Protein AF-A0A7S1TBM9-F1 (afdb_monomer_lite)

Sequence (162 aa):
RSLVFNVFVANRDWNWEDGQGRAKLHPSSVDHAIQVSEELVKMIDHMRDFLLLPCVNKSRHLYTSPGQRVRMEVRPLWKRHLTEIQTSFNRLSIATERMKAAGMPGNESSRLNQYLMLLNDRFGQLRFIKGYRTPEGIRSFARIFIMINPIIYGPFFAWVAA

Radius of gyration: 25.78 Å; chains: 1; bounding box: 68×32×72 Å

pLDDT: mean 87.67, std 11.4, range [47.56, 97.81]

Organism: NCBI:txid31354

Foldseek 3Di:
DDLLVVLLCLLVVFADPDQQTPVLQDPPDDRLSVVSVVLSVLLVVLLVVLLPQDALPDPCLVPPPVSVVSCVVRVVSNVVSVVSNVVSLVVSLVSLVSSVVSRDDPVSSVVSVVSSVVVVVVSVVSVCVSNDDPRPVVVVVVVVCVVCVCVVCVVVVVVVVD

Secondary structure (DSSP, 8-state):
--HHHHHHHHHHS---SSS-SGGGS-TTSS-HHHHHHHHHHHHHHHHHHHHHS----SHHHHHSHHHHHHHHHHHHHHHHHHHHHHHHHHHHHHHHHHHHHTT--HHHHHHHHHHHHHHHHHHHHHHHHHH----HHHHHHHHHHHHHHHHHHHHHHHHHH-

Structure (mmCIF, N/CA/C/O backbone):
data_AF-A0A7S1TBM9-F1
#
_entry.id   AF-A0A7S1TBM9-F1
#
loop_
_atom_site.group_PDB
_atom_site.id
_atom_site.type_symbol
_atom_site.label_atom_id
_atom_site.label_alt_id
_atom_site.label_comp_id
_atom_site.label_asym_id
_atom_site.label_entity_id
_atom_site.label_seq_id
_atom_site.pdbx_PDB_ins_code
_atom_site.Cartn_x
_atom_site.Cartn_y
_atom_site.Cartn_z
_atom_site.occupancy
_atom_site.B_iso_or_equiv
_atom_site.auth_seq_id
_atom_site.auth_comp_id
_atom_site.auth_asym_id
_atom_site.auth_atom_id
_atom_site.pdbx_PDB_model_num
ATOM 1 N N . ARG A 1 1 ? -0.254 -16.777 7.116 1.00 56.66 1 ARG A N 1
ATOM 2 C CA . ARG A 1 1 ? -1.599 -16.357 7.597 1.00 56.66 1 ARG A CA 1
ATOM 3 C C . ARG A 1 1 ? -1.853 -14.923 7.128 1.00 56.66 1 ARG A C 1
ATOM 5 O O . ARG A 1 1 ? -0.895 -14.162 7.092 1.00 56.66 1 ARG A O 1
ATOM 12 N N . SER A 1 2 ? -3.077 -14.577 6.710 1.00 84.25 2 SER A N 1
ATOM 13 C CA . SER A 1 2 ? -3.404 -13.245 6.162 1.00 84.25 2 SER A CA 1
ATOM 14 C C . SER A 1 2 ? -3.413 -12.171 7.259 1.00 84.25 2 SER A C 1
ATOM 16 O O . SER A 1 2 ? -4.091 -12.337 8.270 1.00 84.25 2 SER A O 1
ATOM 18 N N . LEU A 1 3 ? -2.671 -11.073 7.069 1.00 88.94 3 LEU A N 1
ATOM 19 C CA . LEU A 1 3 ? -2.598 -9.964 8.035 1.00 88.94 3 LEU A CA 1
ATOM 20 C C . LEU A 1 3 ? -3.932 -9.234 8.174 1.00 88.94 3 LEU A C 1
ATOM 22 O O . LEU A 1 3 ? -4.343 -8.932 9.287 1.00 88.94 3 LEU A O 1
ATOM 26 N N . VAL A 1 4 ? -4.632 -9.024 7.058 1.00 90.50 4 VAL A N 1
ATOM 27 C CA . VAL A 1 4 ? -5.973 -8.420 7.030 1.00 90.50 4 VAL A CA 1
ATOM 28 C C . VAL A 1 4 ? -6.943 -9.243 7.874 1.00 90.50 4 VAL A C 1
ATOM 30 O O . VAL A 1 4 ? -7.683 -8.692 8.683 1.00 90.50 4 VAL A O 1
ATOM 33 N N . PHE A 1 5 ? -6.900 -10.569 7.732 1.00 91.50 5 PHE A N 1
ATOM 34 C CA . PHE A 1 5 ? -7.747 -11.463 8.517 1.00 91.50 5 PHE A CA 1
ATOM 35 C C . PHE A 1 5 ? -7.431 -11.376 10.014 1.00 91.50 5 PHE A C 1
ATOM 37 O O . PHE A 1 5 ? -8.347 -11.290 10.822 1.00 91.50 5 PHE A O 1
ATOM 44 N N . ASN A 1 6 ? -6.148 -11.328 10.386 1.00 91.69 6 ASN A N 1
ATOM 45 C CA . ASN A 1 6 ? -5.752 -11.162 11.786 1.00 91.69 6 ASN A CA 1
ATOM 46 C C . ASN A 1 6 ? -6.221 -9.817 12.365 1.00 91.69 6 ASN A C 1
ATOM 48 O O . ASN A 1 6 ? -6.662 -9.776 13.509 1.00 91.69 6 ASN A O 1
ATOM 52 N N . VAL A 1 7 ? -6.155 -8.731 11.582 1.00 91.69 7 VAL A N 1
ATOM 53 C CA . VAL A 1 7 ? -6.681 -7.414 11.980 1.00 91.69 7 VAL A CA 1
ATOM 54 C C . VAL A 1 7 ? -8.192 -7.485 12.196 1.00 91.69 7 VAL A C 1
ATOM 56 O O . VAL A 1 7 ? -8.681 -6.998 13.212 1.00 91.69 7 VAL A O 1
ATOM 59 N N . PHE A 1 8 ? -8.929 -8.120 11.283 1.00 91.81 8 PHE A N 1
ATOM 60 C CA . PHE A 1 8 ? -10.376 -8.284 11.411 1.00 91.81 8 PHE A CA 1
ATOM 61 C C . PHE A 1 8 ? -10.757 -9.105 12.648 1.00 91.81 8 PHE A C 1
ATOM 63 O O . PHE A 1 8 ? -11.546 -8.647 13.468 1.00 91.81 8 PHE A O 1
ATOM 70 N N . VAL A 1 9 ? -10.158 -10.286 12.813 1.00 89.50 9 VAL A N 1
ATOM 71 C CA . VAL A 1 9 ? -10.424 -11.186 13.942 1.00 89.50 9 VAL A CA 1
ATOM 72 C C . VAL A 1 9 ? -10.122 -10.503 15.270 1.00 89.50 9 VAL A C 1
ATOM 74 O O . VAL A 1 9 ? -10.955 -10.541 16.164 1.00 89.50 9 VAL A O 1
ATOM 77 N N . ALA A 1 10 ? -8.996 -9.798 15.385 1.00 87.69 10 ALA A N 1
ATOM 78 C CA . ALA A 1 10 ? -8.658 -9.061 16.602 1.00 87.69 10 ALA A CA 1
ATOM 79 C C . ALA A 1 10 ? -9.666 -7.943 16.931 1.00 87.69 10 ALA A C 1
ATOM 81 O O . ALA A 1 10 ? -9.914 -7.671 18.098 1.00 87.69 10 ALA A O 1
ATOM 82 N N . ASN A 1 11 ? -10.274 -7.312 15.920 1.00 87.06 11 ASN A N 1
ATOM 83 C CA . ASN A 1 11 ? -11.335 -6.320 16.123 1.00 87.06 11 ASN A CA 1
ATOM 84 C C . ASN A 1 11 ? -12.714 -6.950 16.389 1.00 87.06 11 ASN A C 1
ATOM 86 O O . ASN A 1 11 ? -13.592 -6.293 16.948 1.00 87.06 11 ASN A O 1
ATOM 90 N N . ARG A 1 12 ? -12.949 -8.195 15.961 1.00 85.56 12 ARG A N 1
ATOM 91 C CA . ARG A 1 12 ? -14.235 -8.897 16.094 1.00 85.56 12 ARG A CA 1
ATOM 92 C C . ARG A 1 12 ? -14.330 -9.715 17.383 1.00 85.56 12 ARG A C 1
ATOM 94 O O . ARG A 1 12 ? -15.342 -9.644 18.067 1.00 85.56 12 ARG A O 1
ATOM 101 N N . ASP A 1 13 ? -13.288 -10.461 17.716 1.00 82.25 13 ASP A N 1
ATOM 102 C CA . ASP A 1 13 ? -13.319 -11.458 18.795 1.00 82.25 13 ASP A CA 1
ATOM 103 C C . ASP A 1 13 ? -12.893 -10.883 20.147 1.00 82.25 13 ASP A C 1
ATOM 105 O O . ASP A 1 13 ? -12.921 -11.581 21.155 1.00 82.25 13 ASP A O 1
ATOM 109 N N . TRP A 1 14 ? -12.532 -9.598 20.192 1.00 74.94 14 TRP A N 1
ATOM 110 C CA . TRP A 1 14 ? -12.271 -8.900 21.443 1.00 74.94 14 TRP A CA 1
ATOM 111 C C . TRP A 1 14 ? -13.563 -8.801 22.267 1.00 74.94 14 TRP A C 1
ATOM 113 O O . TRP A 1 14 ? -14.395 -7.932 22.011 1.00 74.94 14 TRP A O 1
ATOM 123 N N . ASN A 1 15 ? -13.751 -9.712 23.222 1.00 67.75 15 ASN A N 1
ATOM 124 C CA . ASN A 1 15 ? -14.779 -9.649 24.257 1.00 67.75 15 ASN A CA 1
ATOM 125 C C . ASN A 1 15 ? -14.293 -10.408 25.497 1.00 67.75 15 ASN A C 1
ATOM 127 O O . ASN A 1 15 ? -14.236 -11.635 25.489 1.00 67.75 15 ASN A O 1
ATOM 131 N N . TRP A 1 16 ? -13.929 -9.674 26.544 1.00 65.31 16 TRP A N 1
ATOM 132 C CA . TRP A 1 16 ? -13.550 -10.260 27.823 1.00 65.31 16 TRP A CA 1
ATOM 133 C C . TRP A 1 16 ? -14.795 -10.348 28.713 1.00 65.31 16 TRP A C 1
ATOM 135 O O . TRP A 1 16 ? -15.547 -9.378 28.838 1.00 65.31 16 TRP A O 1
ATOM 145 N N . GLU A 1 17 ? -15.058 -11.528 29.273 1.00 57.56 17 GLU A N 1
ATOM 146 C CA . GLU A 1 17 ? -16.120 -11.713 30.264 1.00 57.56 17 GLU A CA 1
ATOM 147 C C . GLU A 1 17 ? -15.734 -10.918 31.525 1.00 57.56 17 GLU A C 1
ATOM 149 O O . GLU A 1 17 ? -14.613 -11.077 31.993 1.00 57.56 17 GLU A O 1
ATOM 154 N N . ASP A 1 18 ? -16.623 -10.008 31.968 1.00 56.25 18 ASP A N 1
ATOM 155 C CA . ASP A 1 18 ? -16.616 -9.205 33.223 1.00 56.25 18 ASP A CA 1
ATOM 156 C C . ASP A 1 18 ? -16.851 -7.692 33.024 1.00 56.25 18 ASP A C 1
ATOM 158 O O . ASP A 1 18 ? -16.129 -6.843 33.551 1.00 56.25 18 ASP A O 1
ATOM 162 N N . GLY A 1 19 ? -17.869 -7.294 32.246 1.00 54.94 19 GLY A N 1
ATOM 163 C CA . GLY A 1 19 ? -18.296 -5.883 32.148 1.00 54.94 19 GLY A CA 1
ATOM 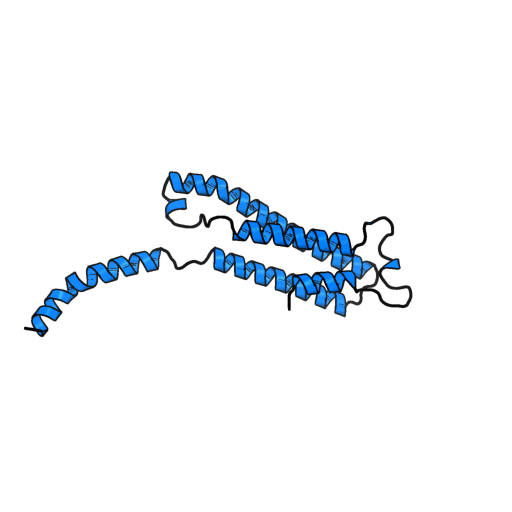164 C C . GLY A 1 19 ? -17.232 -4.906 31.606 1.00 54.94 19 GLY A C 1
ATOM 165 O O . GLY A 1 19 ? -17.456 -3.694 31.561 1.00 54.94 19 GLY A O 1
ATOM 166 N N . GLN A 1 20 ? -16.073 -5.408 31.180 1.00 56.69 20 GLN A N 1
ATOM 167 C CA . GLN A 1 20 ? -14.981 -4.708 30.516 1.00 56.69 20 GLN A CA 1
ATOM 168 C C . GLN A 1 20 ? -14.853 -5.316 29.118 1.00 56.69 20 GLN A C 1
ATOM 170 O O . GLN A 1 20 ? -14.354 -6.420 28.957 1.00 56.69 20 GLN A O 1
ATOM 175 N N . GLY A 1 21 ? -15.368 -4.638 28.094 1.00 66.94 21 GLY A N 1
ATOM 176 C CA . GLY A 1 21 ? -15.422 -5.224 26.756 1.00 66.94 21 GLY A CA 1
ATOM 177 C C . GLY A 1 21 ? -16.326 -4.453 25.807 1.00 66.94 21 GLY A C 1
ATOM 178 O O . GLY A 1 21 ? -16.604 -3.270 26.021 1.00 66.94 21 GLY A O 1
ATOM 179 N N . ARG A 1 22 ? -16.832 -5.130 24.765 1.00 68.62 22 ARG A N 1
ATOM 180 C CA . ARG A 1 22 ? -17.646 -4.499 23.706 1.00 68.62 22 ARG A CA 1
ATOM 181 C C . ARG A 1 22 ? -18.903 -3.806 24.218 1.00 68.62 22 ARG A C 1
ATOM 183 O O . ARG A 1 22 ? -19.356 -2.871 23.577 1.00 68.62 22 ARG A O 1
ATOM 190 N N . ALA A 1 23 ? -19.431 -4.200 25.374 1.00 68.44 23 ALA A N 1
ATOM 191 C CA . ALA A 1 23 ? -20.575 -3.532 25.996 1.00 68.44 23 ALA A CA 1
ATOM 192 C C . ALA A 1 23 ? -20.318 -2.040 26.309 1.00 68.44 23 ALA A C 1
ATOM 194 O O . ALA A 1 23 ? -21.264 -1.265 26.407 1.00 68.44 23 ALA A O 1
ATOM 195 N N . LYS A 1 24 ? -19.046 -1.631 26.448 1.00 71.25 24 LYS A N 1
ATOM 196 C CA . LYS A 1 24 ? -18.625 -0.232 26.641 1.00 71.25 24 LYS A CA 1
ATOM 197 C C . LYS A 1 24 ? -18.373 0.521 25.330 1.00 71.25 24 LYS A C 1
ATOM 199 O O . LYS A 1 24 ? -18.188 1.737 25.365 1.00 71.25 24 LYS A O 1
ATOM 204 N N . LEU A 1 25 ? -18.351 -0.162 24.180 1.00 72.75 25 LEU A N 1
ATOM 205 C CA . LEU A 1 25 ? -18.370 0.509 22.879 1.00 72.75 25 LEU A CA 1
ATOM 206 C C . LEU A 1 25 ? -19.764 1.123 22.687 1.00 72.75 25 LEU A C 1
ATOM 208 O O . LEU A 1 25 ? -20.778 0.466 22.898 1.00 72.75 25 LEU A O 1
ATOM 212 N N . HIS A 1 26 ? -19.802 2.410 22.347 1.00 59.38 26 HIS A N 1
ATOM 213 C CA . HIS A 1 26 ? -21.014 3.230 22.342 1.00 59.38 26 HIS A CA 1
ATOM 214 C C . HIS A 1 26 ? -22.188 2.578 21.562 1.00 59.38 26 HIS A C 1
ATOM 216 O O . HIS A 1 26 ? -21.987 2.133 20.431 1.00 59.38 26 HIS A O 1
ATOM 222 N N . PRO A 1 27 ? -23.429 2.574 22.094 1.00 55.00 27 PRO A N 1
ATOM 223 C CA . PRO A 1 27 ? -24.580 1.889 21.483 1.00 55.00 27 PRO A CA 1
ATOM 224 C C . PRO A 1 27 ? -25.114 2.541 20.193 1.00 55.00 27 PRO A C 1
ATOM 226 O O . PRO A 1 27 ? -25.987 1.982 19.538 1.00 55.00 27 PRO A O 1
ATOM 229 N N . SER A 1 28 ? -24.609 3.716 19.798 1.00 51.38 28 SER A N 1
ATOM 230 C CA . SER A 1 28 ? -25.080 4.445 18.606 1.00 51.38 28 SER A CA 1
ATOM 231 C C . SER A 1 28 ? -24.380 4.063 17.297 1.00 51.38 28 SER A C 1
ATOM 233 O O . SER A 1 28 ? -24.606 4.710 16.275 1.00 51.38 28 SER A O 1
ATOM 235 N N . SER A 1 29 ? -23.465 3.097 17.314 1.00 47.56 29 SER A N 1
ATOM 236 C CA . SER A 1 29 ? -22.640 2.761 16.158 1.00 47.56 29 SER A CA 1
ATOM 237 C C . SER A 1 29 ? -22.945 1.356 15.664 1.00 47.56 29 SER A C 1
ATOM 239 O O . SER A 1 29 ? -22.852 0.407 16.434 1.00 47.56 29 SER A O 1
ATOM 241 N N . VAL A 1 30 ? -23.257 1.245 14.367 1.00 57.09 30 VAL A N 1
ATOM 242 C CA . VAL A 1 30 ? -23.111 0.032 13.541 1.00 57.09 30 VAL A CA 1
ATOM 243 C C . VAL A 1 30 ? -22.003 -0.852 14.111 1.00 57.09 30 VAL A C 1
ATOM 245 O O . VAL A 1 30 ? -20.927 -0.324 14.394 1.00 57.09 30 VAL A O 1
ATOM 248 N N . ASP A 1 31 ? -22.268 -2.148 14.291 1.00 79.12 31 ASP A N 1
ATOM 249 C CA . ASP A 1 31 ? -21.351 -3.101 14.928 1.00 79.12 31 ASP A CA 1
ATOM 250 C C . ASP A 1 31 ? -19.894 -2.822 14.517 1.00 79.12 31 ASP A C 1
ATOM 252 O O . ASP A 1 31 ? -19.565 -2.784 13.329 1.00 79.12 31 ASP A O 1
ATOM 256 N N . HIS A 1 32 ? -19.024 -2.547 15.496 1.00 84.50 32 HIS A N 1
ATOM 257 C CA . HIS A 1 32 ? -17.620 -2.164 15.278 1.00 84.50 32 HIS A CA 1
ATOM 258 C C . HIS A 1 32 ? -16.914 -3.122 14.313 1.00 84.50 32 HIS A C 1
ATOM 260 O O . HIS A 1 32 ? -16.124 -2.700 13.468 1.00 84.50 32 HIS A O 1
ATOM 266 N N . ALA A 1 33 ? -17.254 -4.413 14.387 1.00 85.62 33 ALA A N 1
ATOM 267 C CA . ALA A 1 33 ? -16.734 -5.421 13.472 1.00 85.62 33 ALA A CA 1
ATOM 268 C C . ALA A 1 33 ? -17.136 -5.163 12.011 1.00 85.62 33 ALA A C 1
ATOM 270 O O . ALA A 1 33 ? -16.297 -5.317 11.124 1.00 85.62 33 ALA A O 1
ATOM 271 N N . ILE A 1 34 ? -18.377 -4.738 11.755 1.00 88.50 34 ILE A N 1
ATOM 272 C CA . ILE A 1 34 ? -18.859 -4.390 10.413 1.00 88.50 34 ILE A CA 1
ATOM 273 C C . ILE A 1 34 ? -18.070 -3.194 9.884 1.00 88.50 34 ILE A C 1
ATOM 275 O O . ILE A 1 34 ? -17.498 -3.295 8.801 1.00 88.50 34 ILE A O 1
ATOM 279 N N . GLN A 1 35 ? -17.929 -2.120 10.668 1.00 89.75 35 GLN A N 1
ATOM 280 C CA . GLN A 1 35 ? -17.158 -0.939 10.247 1.00 89.75 35 GLN A CA 1
ATOM 281 C C . GLN A 1 35 ? -15.709 -1.292 9.898 1.00 89.75 35 GLN A C 1
ATOM 283 O O . GLN A 1 35 ? -15.192 -0.882 8.861 1.00 89.75 35 GLN A O 1
ATOM 288 N N . VAL A 1 36 ? -15.050 -2.090 10.743 1.00 92.12 36 VAL A N 1
ATOM 289 C CA . VAL A 1 36 ? -13.683 -2.548 10.476 1.00 92.12 36 VAL A CA 1
ATOM 290 C C . VAL A 1 36 ? -13.636 -3.415 9.218 1.00 92.12 36 VAL A C 1
ATOM 292 O O . VAL A 1 36 ? -12.726 -3.252 8.410 1.00 92.12 36 VAL A O 1
ATOM 295 N N . SER A 1 37 ? -14.610 -4.306 9.013 1.00 93.19 37 SER A N 1
ATOM 296 C CA . SER A 1 37 ? -14.670 -5.138 7.806 1.00 93.19 37 SER A CA 1
ATOM 297 C C . SER A 1 37 ? -14.820 -4.303 6.534 1.00 93.19 37 SER A C 1
ATOM 299 O O . SER A 1 37 ? -14.079 -4.521 5.576 1.00 93.19 37 SER A O 1
ATOM 301 N N . GLU A 1 38 ? -15.698 -3.300 6.543 1.00 94.12 38 GLU A N 1
ATOM 302 C CA . GLU A 1 38 ? -15.919 -2.406 5.410 1.00 94.12 38 GLU A CA 1
ATOM 303 C C . GLU A 1 38 ? -14.662 -1.599 5.089 1.00 94.12 38 GLU A C 1
ATOM 305 O O . GLU A 1 38 ? -14.280 -1.492 3.925 1.00 94.12 38 GLU A O 1
ATOM 310 N N . GLU A 1 39 ? -13.978 -1.063 6.103 1.00 95.38 39 GLU A N 1
ATOM 311 C CA . GLU A 1 39 ? -12.731 -0.327 5.886 1.00 95.38 39 GLU A CA 1
ATOM 312 C C . GLU A 1 39 ? -11.597 -1.232 5.384 1.00 95.38 39 GLU A C 1
ATOM 314 O O . GLU A 1 39 ? -10.819 -0.817 4.525 1.00 95.38 39 GLU A O 1
ATOM 319 N N . LEU A 1 40 ? -11.519 -2.488 5.838 1.00 95.38 40 LEU A N 1
ATOM 320 C CA . LEU A 1 40 ? -10.550 -3.451 5.306 1.00 95.38 40 LEU A CA 1
ATOM 321 C C . LEU A 1 40 ? -10.833 -3.800 3.838 1.00 95.38 40 LEU A C 1
ATOM 323 O O . LEU A 1 40 ? -9.891 -3.880 3.048 1.00 95.38 40 LEU A O 1
ATOM 327 N N . VAL A 1 41 ? -12.103 -3.977 3.460 1.00 96.12 41 VAL A N 1
ATOM 328 C CA . VAL A 1 41 ? -12.502 -4.229 2.065 1.00 96.12 41 VAL A CA 1
ATOM 329 C C . VAL A 1 41 ? -12.168 -3.024 1.186 1.00 96.12 41 VAL A C 1
ATOM 331 O O . VAL A 1 41 ? -11.465 -3.190 0.189 1.00 96.12 41 VAL A O 1
ATOM 334 N N . LYS A 1 42 ? -12.555 -1.807 1.596 1.00 96.50 42 LYS A N 1
ATOM 335 C CA . LYS A 1 42 ? -12.217 -0.560 0.882 1.00 96.50 42 LYS A CA 1
ATOM 336 C C . LYS A 1 42 ? -10.710 -0.420 0.683 1.00 96.50 42 LYS A C 1
ATOM 338 O O . LYS A 1 42 ? -10.244 -0.108 -0.41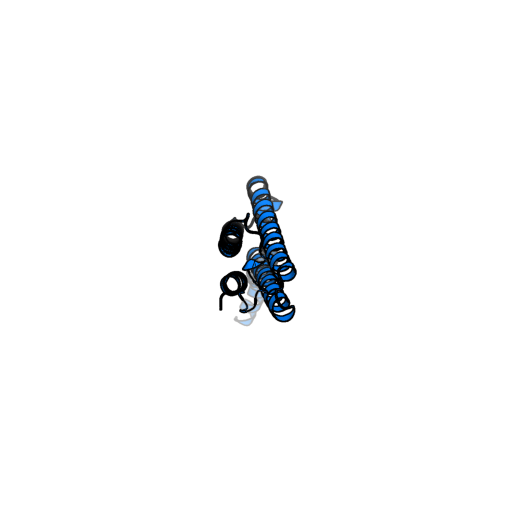2 1.00 96.50 42 LYS A O 1
ATOM 343 N N . MET A 1 43 ? -9.931 -0.686 1.729 1.00 96.44 43 MET A N 1
ATOM 344 C CA . MET A 1 43 ? -8.475 -0.642 1.659 1.00 96.44 43 MET A CA 1
ATOM 345 C C . MET A 1 43 ? -7.927 -1.645 0.636 1.00 96.44 43 MET A C 1
ATOM 347 O O . MET A 1 43 ? -7.066 -1.279 -0.165 1.00 96.44 43 MET A O 1
ATOM 351 N N . ILE A 1 44 ? -8.426 -2.887 0.630 1.00 96.06 44 ILE A N 1
ATOM 352 C CA . ILE A 1 44 ? -8.022 -3.908 -0.347 1.00 96.06 44 ILE A CA 1
ATOM 353 C C . ILE A 1 44 ? -8.389 -3.485 -1.770 1.00 96.06 44 ILE A C 1
ATOM 355 O O . ILE A 1 44 ? -7.552 -3.628 -2.661 1.00 96.06 44 ILE A O 1
ATOM 359 N N . ASP A 1 45 ? -9.584 -2.940 -1.994 1.00 97.38 45 ASP A N 1
ATOM 360 C CA . ASP A 1 45 ? -10.000 -2.446 -3.309 1.00 97.38 45 ASP A CA 1
ATOM 361 C C . ASP A 1 45 ? -9.064 -1.337 -3.798 1.00 97.38 45 ASP A C 1
ATOM 363 O O . ASP A 1 45 ? -8.532 -1.417 -4.906 1.00 97.38 45 ASP A O 1
ATOM 367 N N . HIS A 1 46 ? -8.744 -0.355 -2.949 1.00 97.81 46 HIS A N 1
ATOM 368 C CA . HIS A 1 46 ? -7.792 0.689 -3.321 1.00 97.81 46 HIS A CA 1
ATOM 369 C C . HIS A 1 46 ? -6.379 0.145 -3.570 1.00 97.81 46 HIS A C 1
ATOM 371 O O . HIS A 1 46 ? -5.709 0.620 -4.492 1.00 97.81 46 HIS A O 1
ATOM 377 N N . MET A 1 47 ? -5.919 -0.848 -2.799 1.00 96.62 47 MET A N 1
ATOM 378 C CA . MET A 1 47 ? -4.639 -1.524 -3.042 1.00 96.62 47 MET A CA 1
ATOM 379 C C . MET A 1 47 ? -4.648 -2.263 -4.384 1.00 96.62 47 MET A C 1
ATOM 381 O O . MET A 1 47 ? -3.711 -2.102 -5.166 1.00 96.62 47 MET A O 1
ATOM 385 N N . ARG A 1 48 ? -5.701 -3.035 -4.680 1.00 96.44 48 ARG A N 1
ATOM 386 C CA . ARG A 1 48 ? -5.886 -3.744 -5.954 1.00 96.44 48 ARG A CA 1
ATOM 387 C C . ARG A 1 48 ? -5.852 -2.759 -7.113 1.00 96.44 48 ARG A C 1
ATOM 389 O O . ARG A 1 48 ? -5.045 -2.923 -8.024 1.00 96.44 48 ARG A O 1
ATOM 396 N N . ASP A 1 49 ? -6.682 -1.727 -7.059 1.00 96.88 49 ASP A N 1
ATOM 397 C CA . ASP A 1 49 ? -6.813 -0.746 -8.131 1.00 96.88 49 ASP A CA 1
ATOM 398 C C . ASP A 1 49 ? -5.486 -0.010 -8.351 1.00 96.88 49 ASP A C 1
ATOM 400 O O . ASP A 1 49 ? -4.997 0.079 -9.479 1.00 96.88 49 ASP A O 1
ATOM 404 N N . PHE A 1 50 ? -4.811 0.407 -7.270 1.00 96.19 50 PHE A N 1
ATOM 405 C CA . PHE A 1 50 ? -3.4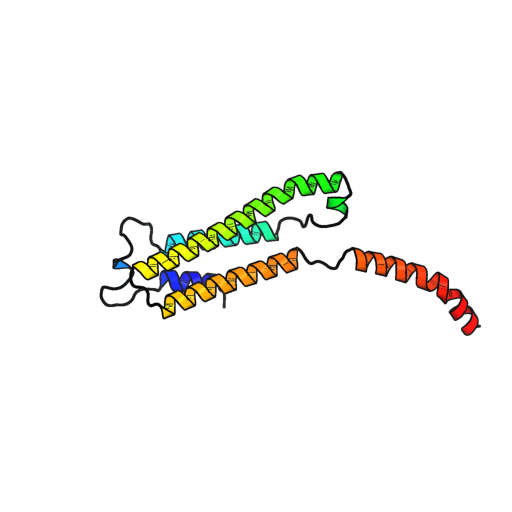64 0.966 -7.359 1.00 96.19 50 PHE A CA 1
ATOM 406 C C . PHE A 1 50 ? -2.492 0.008 -8.051 1.00 96.19 50 PHE A C 1
ATOM 408 O O . PHE A 1 50 ? -1.730 0.435 -8.921 1.00 96.19 50 PHE A O 1
ATOM 415 N N . LEU A 1 51 ? -2.491 -1.279 -7.690 1.00 94.56 51 LEU A N 1
ATOM 416 C CA . LEU A 1 51 ? -1.588 -2.286 -8.251 1.00 94.56 51 LEU A CA 1
ATOM 417 C C . LEU A 1 51 ? -1.898 -2.622 -9.716 1.00 94.56 51 LEU A C 1
ATOM 419 O O . LEU A 1 51 ? -0.953 -2.879 -10.465 1.00 94.56 51 LEU A O 1
ATOM 423 N N . LEU A 1 52 ? -3.154 -2.511 -10.150 1.00 94.69 52 LEU A N 1
ATOM 424 C CA . LEU A 1 52 ? -3.573 -2.723 -11.539 1.00 94.69 52 LEU A CA 1
ATOM 425 C C . LEU A 1 52 ? -3.304 -1.518 -12.454 1.00 94.69 52 LEU A C 1
ATOM 427 O O . LEU A 1 52 ? -3.100 -1.702 -13.653 1.00 94.69 52 LEU A O 1
ATOM 431 N N . LEU A 1 53 ? -3.231 -0.295 -11.916 1.00 94.44 53 LEU A N 1
ATOM 432 C CA . LEU A 1 53 ? -2.953 0.897 -12.729 1.00 94.44 53 LEU A CA 1
ATOM 433 C C . LEU A 1 53 ? -1.590 0.821 -13.451 1.00 94.44 53 LEU A C 1
ATOM 435 O O . LEU A 1 53 ? -0.612 0.312 -12.893 1.00 94.44 53 LEU A O 1
ATOM 439 N N . PRO A 1 54 ? -1.454 1.376 -14.666 1.00 91.44 54 PRO A N 1
ATOM 440 C CA . PRO A 1 54 ? -0.214 1.283 -15.429 1.00 91.44 54 PRO A CA 1
ATOM 441 C C . PRO A 1 54 ? 0.936 2.065 -14.777 1.00 91.44 54 PRO A C 1
ATOM 443 O O . PRO A 1 54 ? 0.747 3.128 -14.188 1.00 91.44 54 PRO A O 1
ATOM 446 N N . CYS A 1 55 ? 2.164 1.554 -14.911 1.00 88.31 55 CYS A N 1
ATOM 447 C CA . CYS A 1 55 ? 3.369 2.235 -14.428 1.00 88.31 55 CYS A CA 1
ATOM 448 C C . CYS A 1 55 ? 3.804 3.358 -15.375 1.00 88.31 55 CYS A C 1
ATOM 450 O O . CYS A 1 55 ? 4.421 3.102 -16.412 1.00 88.31 55 CYS A O 1
ATOM 452 N N . VAL A 1 56 ? 3.568 4.607 -14.965 1.00 89.50 56 VAL A N 1
ATOM 453 C CA . VAL A 1 56 ? 3.873 5.824 -15.744 1.00 89.50 56 VAL A CA 1
ATOM 454 C C . VAL A 1 56 ? 5.216 6.483 -15.388 1.00 89.50 56 VAL A C 1
ATOM 456 O O . VAL A 1 56 ? 5.411 7.678 -15.593 1.00 89.50 56 VAL A O 1
ATOM 459 N N . ASN A 1 57 ? 6.175 5.694 -14.887 1.00 83.81 57 ASN A N 1
ATOM 460 C CA . ASN A 1 57 ? 7.495 6.176 -14.437 1.00 83.81 57 ASN A CA 1
ATOM 461 C C . ASN A 1 57 ? 8.638 5.937 -15.446 1.00 83.81 57 ASN A C 1
ATOM 463 O O . ASN A 1 57 ? 9.782 6.272 -15.168 1.00 83.81 57 ASN A O 1
ATOM 467 N N . LYS A 1 58 ? 8.355 5.314 -16.597 1.00 82.69 58 LYS A N 1
ATOM 468 C CA . LYS A 1 58 ? 9.364 5.050 -17.647 1.00 82.69 58 LYS A CA 1
ATOM 469 C C . LYS A 1 58 ? 9.798 6.327 -18.370 1.00 82.69 58 LYS A C 1
ATOM 471 O O . LYS A 1 58 ? 8.988 7.244 -18.504 1.00 82.69 58 LYS A O 1
ATOM 476 N N . SER A 1 59 ? 10.990 6.314 -18.971 1.00 83.12 59 SER A N 1
ATOM 477 C CA . SER A 1 59 ? 11.543 7.447 -19.728 1.00 83.12 59 SER A CA 1
ATOM 478 C C . SER A 1 59 ? 10.589 7.948 -20.814 1.00 83.12 59 SER A C 1
ATOM 480 O O . SER A 1 59 ? 10.363 9.147 -20.937 1.00 83.12 59 SER A O 1
ATOM 482 N N . ARG A 1 60 ? 9.905 7.050 -21.536 1.00 85.00 60 ARG A N 1
ATOM 483 C CA . ARG A 1 60 ? 8.899 7.456 -22.539 1.00 85.00 60 ARG A CA 1
ATOM 484 C C . ARG A 1 60 ? 7.771 8.328 -21.969 1.00 85.00 60 ARG A C 1
ATOM 486 O O . ARG A 1 60 ? 7.302 9.225 -22.656 1.00 85.00 60 ARG A O 1
ATOM 493 N N . HIS A 1 61 ? 7.352 8.105 -20.723 1.00 89.50 61 HIS A N 1
ATOM 494 C CA . HIS A 1 61 ? 6.304 8.900 -20.072 1.00 89.50 61 HIS A CA 1
ATOM 495 C C . HIS A 1 61 ? 6.810 10.260 -19.571 1.00 89.50 61 HIS A C 1
ATOM 497 O O . HIS A 1 61 ? 6.010 11.125 -19.217 1.00 89.50 61 HIS A O 1
ATOM 503 N N . LEU A 1 62 ? 8.133 10.439 -19.522 1.00 86.12 62 LEU A N 1
ATOM 504 C CA . LEU A 1 62 ? 8.789 11.690 -19.156 1.00 86.12 62 LEU A CA 1
ATOM 505 C C . LEU A 1 62 ? 9.121 12.530 -20.393 1.00 86.12 62 LEU A C 1
ATOM 507 O O . LEU A 1 62 ? 8.890 13.734 -20.370 1.00 86.12 62 LEU A O 1
ATOM 511 N N . TYR A 1 63 ? 9.608 11.899 -21.467 1.00 87.50 63 TYR A N 1
ATOM 512 C CA . TYR A 1 63 ? 10.210 12.600 -22.607 1.00 87.50 63 TYR A CA 1
ATOM 513 C C . TYR A 1 63 ? 9.366 12.615 -23.890 1.00 87.50 63 TYR A C 1
ATOM 515 O O . TYR A 1 63 ? 9.694 13.363 -24.802 1.00 87.50 63 TYR A O 1
ATOM 523 N N . THR A 1 64 ? 8.293 11.821 -23.996 1.00 92.88 64 THR A N 1
ATOM 524 C CA . THR A 1 64 ? 7.436 11.816 -25.202 1.00 92.88 64 THR A CA 1
ATOM 525 C C . THR A 1 64 ? 6.077 12.446 -24.920 1.00 92.88 64 THR A C 1
ATOM 527 O O . THR A 1 64 ? 5.456 12.134 -23.904 1.00 92.88 64 THR A O 1
ATOM 530 N N . SER A 1 65 ? 5.567 13.277 -25.833 1.00 93.69 65 SER A N 1
ATOM 531 C CA . SER A 1 65 ? 4.267 13.950 -25.673 1.00 93.69 65 SER A CA 1
ATOM 532 C C . SER A 1 65 ? 3.091 12.972 -25.485 1.00 93.69 65 SER A C 1
ATOM 534 O O . SER A 1 65 ? 2.261 13.197 -24.602 1.00 93.69 65 SER A O 1
ATOM 536 N N . PRO A 1 66 ? 2.995 11.841 -26.221 1.00 93.19 66 PRO A N 1
ATOM 537 C CA . PRO A 1 66 ? 1.979 10.822 -25.945 1.00 93.19 66 PRO A CA 1
ATOM 538 C C . PRO A 1 66 ? 2.132 10.189 -24.555 1.00 93.19 66 PRO A C 1
ATOM 540 O O . PRO A 1 66 ? 1.143 10.011 -23.849 1.00 93.19 66 PRO A O 1
ATOM 543 N N . GLY A 1 67 ? 3.363 9.898 -24.126 1.00 92.56 67 GLY A N 1
ATOM 544 C CA . GLY A 1 67 ? 3.619 9.320 -22.808 1.00 92.56 67 GLY A CA 1
ATOM 545 C C . GLY A 1 67 ? 3.319 10.283 -21.654 1.00 92.56 67 GLY A C 1
ATOM 546 O O . GLY A 1 67 ? 2.843 9.847 -20.605 1.00 92.56 67 GLY A O 1
ATOM 547 N N . GLN A 1 68 ? 3.556 11.581 -21.852 1.00 94.00 68 GLN A N 1
ATOM 548 C CA . GLN A 1 68 ? 3.219 12.625 -20.886 1.00 94.00 68 GLN A CA 1
ATOM 549 C C . GLN A 1 68 ? 1.704 12.745 -20.687 1.00 94.00 68 GLN A C 1
ATOM 551 O O . GLN A 1 68 ? 1.268 12.878 -19.546 1.00 94.00 68 GLN A O 1
ATOM 556 N N . ARG A 1 69 ? 0.899 12.624 -21.753 1.00 94.50 69 ARG A N 1
ATOM 557 C CA . ARG A 1 69 ? -0.574 12.610 -21.656 1.00 94.50 69 ARG A CA 1
ATOM 558 C C . ARG A 1 69 ? -1.077 11.472 -20.767 1.00 94.50 69 ARG A C 1
ATOM 560 O O . ARG A 1 69 ? -1.716 11.734 -19.754 1.00 94.50 69 ARG A O 1
ATOM 567 N N . VAL A 1 70 ? -0.652 10.237 -21.046 1.00 94.12 70 VAL A N 1
ATOM 568 C CA . VAL A 1 70 ? -1.000 9.064 -20.219 1.00 94.12 70 VAL A CA 1
ATOM 569 C C . VAL A 1 70 ? -0.558 9.256 -18.763 1.00 94.12 70 VAL A C 1
ATOM 571 O O . VAL A 1 70 ? -1.270 8.908 -17.823 1.00 94.12 70 VAL A O 1
ATOM 574 N N . ARG A 1 71 ? 0.620 9.850 -18.538 1.00 93.31 71 ARG A N 1
ATOM 575 C CA . ARG A 1 71 ? 1.102 10.162 -17.187 1.00 93.31 71 ARG A CA 1
ATOM 576 C C . ARG A 1 71 ? 0.215 11.180 -16.470 1.00 93.31 71 ARG A C 1
ATOM 578 O O . ARG A 1 71 ? -0.007 11.015 -15.271 1.00 93.31 71 ARG A O 1
ATOM 585 N N . MET A 1 72 ? -0.261 12.214 -17.162 1.00 94.56 72 MET A N 1
ATOM 586 C CA . MET A 1 72 ? -1.165 13.218 -16.591 1.00 94.56 72 MET A CA 1
ATOM 587 C C . MET A 1 72 ? -2.519 12.621 -16.203 1.00 94.56 72 MET A C 1
ATOM 589 O O . MET A 1 72 ? -3.070 13.024 -15.186 1.00 94.56 72 MET A O 1
ATOM 593 N N . GLU A 1 73 ? -3.006 11.621 -16.936 1.00 95.06 73 GLU A N 1
ATOM 594 C CA . GLU A 1 73 ? -4.260 10.920 -16.628 1.00 95.06 73 GLU A CA 1
ATOM 595 C C . GLU A 1 73 ? -4.117 9.944 -15.447 1.00 95.06 73 GLU A C 1
ATOM 597 O O . GLU A 1 73 ? -4.950 9.906 -14.544 1.00 95.06 73 GLU A O 1
ATOM 602 N N . VAL A 1 74 ? -3.031 9.165 -15.408 1.00 95.38 74 VAL A N 1
ATOM 603 C CA . VAL A 1 74 ? -2.865 8.069 -14.433 1.00 95.38 74 VAL A CA 1
ATOM 604 C C . VAL A 1 74 ? -2.331 8.551 -13.082 1.00 95.38 74 VAL A C 1
ATOM 606 O O . VAL A 1 74 ? -2.672 7.999 -12.034 1.00 95.38 74 VAL A O 1
ATOM 609 N N . ARG A 1 75 ? -1.475 9.580 -13.061 1.00 94.31 75 ARG A N 1
ATOM 610 C CA . ARG A 1 75 ? -0.825 10.052 -11.825 1.00 94.31 75 ARG A CA 1
ATOM 611 C C . ARG A 1 75 ? -1.817 10.574 -10.768 1.00 94.31 75 ARG A C 1
ATOM 613 O O . ARG A 1 75 ? -1.599 10.275 -9.590 1.00 94.31 75 ARG A O 1
ATOM 620 N N . PRO A 1 76 ? -2.893 11.304 -11.119 1.00 96.56 76 PRO A N 1
ATOM 621 C CA . PRO A 1 76 ? -3.944 11.663 -10.170 1.00 96.56 76 PRO A CA 1
ATOM 622 C C . PRO A 1 76 ? -4.630 10.439 -9.558 1.00 96.56 76 PRO A C 1
ATOM 624 O O . PRO A 1 76 ? -4.848 10.416 -8.348 1.00 96.56 76 PRO A O 1
ATOM 627 N N . LEU A 1 77 ? -4.891 9.395 -10.356 1.00 96.94 77 LEU A N 1
ATOM 628 C CA . LEU A 1 77 ? -5.485 8.145 -9.870 1.00 96.94 77 LEU A CA 1
ATOM 629 C C . LEU A 1 77 ? -4.564 7.458 -8.858 1.00 96.94 77 LEU A C 1
ATOM 631 O O . LEU A 1 77 ? -5.007 7.091 -7.773 1.00 96.94 77 LEU A O 1
ATOM 635 N N . TRP A 1 78 ? -3.261 7.369 -9.151 1.00 95.19 78 TRP A N 1
ATOM 636 C CA . TRP A 1 78 ? -2.272 6.866 -8.190 1.00 95.19 78 TRP A CA 1
ATOM 637 C C . TRP A 1 78 ? -2.317 7.624 -6.869 1.00 95.19 78 TRP A C 1
ATOM 639 O O . TRP A 1 78 ? -2.357 7.003 -5.809 1.00 95.19 78 TRP A O 1
ATOM 649 N N . LYS A 1 79 ? -2.313 8.961 -6.934 1.00 95.81 79 LYS A N 1
ATOM 650 C CA . LYS A 1 79 ? -2.370 9.806 -5.739 1.00 95.81 79 LYS A CA 1
ATOM 651 C C . LYS A 1 79 ? -3.644 9.526 -4.943 1.00 95.81 79 LYS A C 1
ATOM 653 O O . LYS A 1 79 ? -3.544 9.309 -3.744 1.00 95.81 79 LYS A O 1
ATOM 658 N N . ARG A 1 80 ? -4.800 9.466 -5.611 1.00 97.62 80 ARG A N 1
ATOM 659 C CA . ARG A 1 80 ? -6.093 9.168 -4.985 1.00 97.62 80 ARG A CA 1
ATOM 660 C C . ARG A 1 80 ? -6.058 7.840 -4.231 1.00 97.62 80 ARG A C 1
ATOM 662 O O . ARG A 1 80 ? -6.294 7.840 -3.032 1.00 97.62 80 ARG A O 1
ATOM 669 N N . HIS A 1 81 ? -5.706 6.736 -4.892 1.00 97.62 81 HIS A N 1
ATOM 670 C CA . HIS A 1 81 ? -5.680 5.426 -4.230 1.00 97.62 81 HIS A CA 1
ATOM 671 C C . HIS A 1 81 ? -4.685 5.380 -3.064 1.00 97.62 81 HIS A C 1
ATOM 673 O O . HIS A 1 81 ? -5.012 4.847 -2.011 1.00 97.62 81 HIS A O 1
ATOM 679 N N . LEU A 1 82 ? -3.495 5.977 -3.205 1.00 96.25 82 LEU A N 1
ATOM 680 C CA . LEU A 1 82 ? -2.519 6.033 -2.110 1.00 96.25 82 LEU A CA 1
ATOM 681 C C . LEU A 1 82 ? -3.026 6.852 -0.916 1.00 96.25 82 LEU A C 1
ATOM 683 O O . LEU A 1 82 ? -2.806 6.457 0.227 1.00 96.25 82 LEU A O 1
ATOM 687 N N . THR A 1 83 ?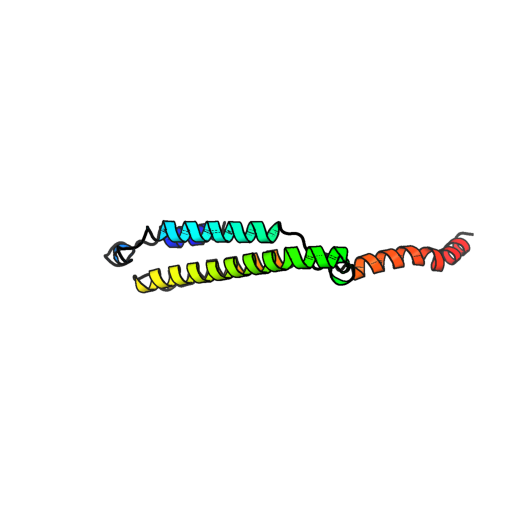 -3.713 7.967 -1.171 1.00 97.81 83 THR A N 1
ATOM 688 C CA . THR A 1 83 ? -4.346 8.766 -0.119 1.00 97.81 83 THR A CA 1
ATOM 689 C C . THR A 1 83 ? -5.449 7.979 0.585 1.00 97.81 83 THR A C 1
ATOM 691 O O . THR A 1 83 ? -5.468 7.961 1.810 1.00 97.81 83 THR A O 1
ATOM 694 N N . GLU A 1 84 ? -6.314 7.273 -0.145 1.00 97.81 84 GLU A N 1
ATOM 695 C CA . GLU A 1 84 ? -7.381 6.467 0.467 1.00 97.81 84 GLU A CA 1
ATOM 696 C C . GLU A 1 84 ? -6.840 5.287 1.286 1.00 97.81 84 GLU A C 1
ATOM 698 O O . GLU A 1 84 ? -7.347 4.998 2.370 1.00 97.81 84 GLU A O 1
ATOM 703 N N . ILE A 1 85 ? -5.764 4.640 0.830 1.00 97.25 85 ILE A N 1
ATOM 704 C CA . ILE A 1 85 ? -5.085 3.585 1.596 1.00 97.25 85 ILE A CA 1
ATOM 705 C C . ILE A 1 85 ? -4.536 4.150 2.912 1.00 97.25 85 ILE A C 1
ATOM 707 O O . ILE A 1 85 ? -4.759 3.564 3.970 1.00 97.25 85 ILE A O 1
ATOM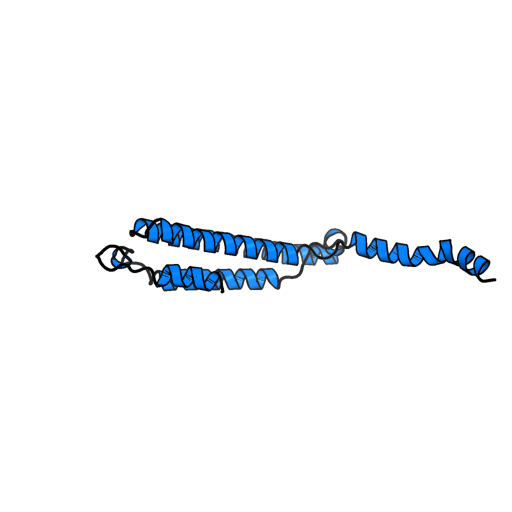 711 N N . GLN A 1 86 ? -3.876 5.312 2.875 1.00 96.56 86 GLN A N 1
ATOM 712 C CA . GLN A 1 86 ? -3.365 5.964 4.085 1.00 96.56 86 GLN A CA 1
ATOM 713 C C . GLN A 1 86 ? -4.497 6.358 5.043 1.00 96.56 86 GLN A C 1
ATOM 715 O O . GLN A 1 86 ? -4.394 6.149 6.253 1.00 96.56 86 GLN A O 1
ATOM 720 N N . THR A 1 87 ? -5.594 6.893 4.505 1.00 97.25 87 THR A N 1
ATOM 721 C CA . THR A 1 87 ? -6.800 7.205 5.276 1.00 97.25 87 THR A CA 1
ATOM 722 C C . THR A 1 87 ? -7.384 5.951 5.923 1.00 97.25 87 THR A C 1
ATOM 724 O O . THR A 1 87 ? -7.753 5.992 7.095 1.00 97.25 87 THR A O 1
ATOM 727 N N . SER A 1 88 ? -7.415 4.827 5.206 1.00 96.81 88 SER A N 1
ATOM 728 C CA . SER A 1 88 ? -7.900 3.544 5.727 1.00 96.81 88 SER A CA 1
ATOM 729 C C . SER A 1 88 ? -7.032 3.043 6.884 1.00 96.81 88 SER A C 1
ATOM 731 O O . SER A 1 88 ? -7.563 2.684 7.932 1.00 96.81 88 SER A O 1
ATOM 733 N N . PHE A 1 89 ? -5.698 3.109 6.763 1.00 96.06 89 PHE A N 1
ATOM 734 C CA . PHE A 1 89 ? -4.792 2.790 7.876 1.00 96.06 89 PHE A CA 1
ATOM 735 C C . PHE A 1 89 ? -5.052 3.666 9.103 1.00 96.06 89 PHE A C 1
ATOM 737 O O . PHE A 1 89 ? -5.097 3.157 10.222 1.00 96.06 89 PHE A O 1
ATOM 744 N N . ASN A 1 90 ? -5.272 4.967 8.902 1.00 95.62 90 ASN A N 1
ATOM 745 C CA . ASN A 1 90 ? -5.597 5.878 9.995 1.00 95.62 90 ASN A CA 1
ATOM 746 C C . ASN A 1 90 ? -6.936 5.517 10.661 1.00 95.62 90 ASN A C 1
ATOM 748 O O . ASN A 1 90 ? -7.016 5.444 11.884 1.00 95.62 90 ASN A O 1
ATOM 752 N N . ARG A 1 91 ? -7.979 5.220 9.874 1.00 95.31 91 ARG A N 1
ATOM 753 C CA . ARG A 1 91 ? -9.290 4.786 10.393 1.00 95.31 91 ARG A CA 1
ATOM 754 C C . ARG A 1 91 ? -9.188 3.490 11.195 1.00 95.31 91 ARG A C 1
ATOM 756 O O . ARG A 1 91 ? -9.763 3.409 12.276 1.00 95.31 91 ARG A O 1
ATOM 763 N N . LEU A 1 92 ? -8.422 2.513 10.709 1.00 94.62 92 LEU A N 1
ATOM 764 C CA . LEU A 1 92 ? -8.170 1.255 11.417 1.00 94.62 92 LEU A CA 1
ATOM 765 C C . LEU A 1 92 ? -7.373 1.474 12.711 1.00 94.62 92 LEU A C 1
ATOM 767 O O . LEU A 1 92 ? -7.681 0.862 13.729 1.00 94.62 92 LEU A O 1
ATOM 771 N N . SER A 1 93 ? -6.397 2.385 12.708 1.00 94.06 93 SER A N 1
ATOM 772 C CA . SER A 1 93 ? -5.671 2.762 13.926 1.00 94.06 93 SER A CA 1
ATOM 773 C C . SER A 1 93 ? -6.598 3.417 14.954 1.00 94.06 93 SER A C 1
ATOM 775 O O . SER A 1 93 ? -6.542 3.082 16.133 1.00 94.06 93 SER A O 1
ATOM 777 N N . ILE A 1 94 ? -7.489 4.315 14.520 1.00 93.12 94 ILE A N 1
ATOM 778 C CA . ILE A 1 94 ? -8.489 4.949 15.392 1.00 93.12 94 ILE A CA 1
ATOM 779 C C . ILE A 1 94 ? -9.472 3.907 15.940 1.00 93.12 94 ILE A C 1
ATOM 781 O O . ILE A 1 94 ? -9.844 3.978 17.109 1.00 93.12 94 ILE A O 1
ATOM 785 N N . ALA A 1 95 ? -9.875 2.921 15.134 1.00 90.81 95 ALA A N 1
ATOM 786 C CA . ALA A 1 95 ? -10.691 1.798 15.592 1.00 90.81 95 ALA A CA 1
ATOM 787 C C . ALA A 1 95 ? -10.003 1.015 16.728 1.00 90.81 95 ALA A C 1
ATOM 789 O O . ALA A 1 95 ? -10.654 0.712 17.728 1.00 90.81 95 ALA A O 1
ATOM 790 N N . THR A 1 96 ? -8.690 0.781 16.643 1.00 91.06 96 THR A N 1
ATOM 791 C CA . THR A 1 96 ? -7.909 0.198 17.749 1.00 91.06 96 THR A CA 1
ATOM 792 C C . THR A 1 96 ? -7.909 1.090 18.992 1.00 91.06 96 THR A C 1
ATOM 794 O O . THR A 1 96 ? -8.115 0.599 20.100 1.00 91.06 96 THR A O 1
ATOM 797 N N . GLU A 1 97 ? -7.728 2.403 18.837 1.00 90.62 97 GLU A N 1
ATOM 798 C CA . GLU A 1 97 ? -7.751 3.341 19.969 1.00 90.62 97 GLU A CA 1
ATOM 799 C C . GLU A 1 97 ? -9.125 3.410 20.654 1.00 90.62 97 GLU A C 1
ATOM 801 O O . GLU A 1 97 ? -9.199 3.500 21.878 1.00 90.62 97 GLU A O 1
ATOM 806 N N . ARG A 1 98 ? -10.222 3.270 19.899 1.00 89.06 98 ARG A N 1
ATOM 807 C CA . ARG A 1 98 ? -11.574 3.143 20.470 1.00 89.06 98 ARG A CA 1
ATOM 808 C C . ARG A 1 98 ? -11.716 1.887 21.327 1.00 89.06 98 ARG A C 1
ATOM 810 O O . ARG A 1 98 ? -12.295 1.960 22.407 1.00 89.06 98 ARG A O 1
ATOM 817 N N . MET A 1 99 ? -11.159 0.756 20.888 1.00 86.94 99 MET A N 1
ATOM 818 C CA . MET A 1 99 ? -11.150 -0.468 21.697 1.00 86.94 99 MET A CA 1
ATOM 819 C C . MET A 1 99 ? -10.302 -0.299 22.963 1.00 86.94 99 MET A C 1
ATOM 821 O O . MET A 1 99 ? -10.737 -0.691 24.043 1.00 86.94 99 MET A O 1
ATOM 825 N N . LYS A 1 100 ? -9.137 0.360 22.874 1.00 87.50 100 LYS A N 1
ATOM 826 C CA . LYS A 1 100 ? -8.314 0.706 24.051 1.00 87.50 100 LYS A CA 1
ATOM 827 C C . LYS A 1 100 ? -9.086 1.555 25.054 1.00 87.50 100 LYS A C 1
ATOM 829 O O . LYS A 1 100 ? -9.100 1.225 26.236 1.00 87.50 100 LYS A O 1
ATOM 834 N N . ALA A 1 101 ? -9.783 2.590 24.587 1.00 86.06 101 ALA A N 1
ATOM 835 C CA . ALA A 1 101 ? -10.625 3.429 25.438 1.00 86.06 101 ALA A CA 1
ATOM 836 C C . ALA A 1 101 ? -11.781 2.646 26.093 1.00 86.06 101 ALA A C 1
ATOM 838 O O . ALA A 1 101 ? -12.175 2.956 27.214 1.00 86.06 101 ALA A O 1
ATOM 839 N N . ALA A 1 102 ? -12.291 1.603 25.431 1.00 84.19 102 ALA A N 1
ATOM 840 C CA . ALA A 1 102 ? -13.339 0.725 25.952 1.00 84.19 102 ALA A CA 1
ATOM 841 C C . ALA A 1 102 ? -12.826 -0.381 26.905 1.00 84.19 102 ALA A C 1
ATOM 843 O O . ALA A 1 102 ? -13.631 -1.160 27.421 1.00 84.19 102 ALA A O 1
ATOM 844 N N . GLY A 1 103 ? -11.515 -0.441 27.173 1.00 83.12 103 GLY A N 1
ATOM 845 C CA . GLY A 1 103 ? -10.903 -1.381 28.118 1.00 83.12 103 GLY A CA 1
ATOM 846 C C . GLY A 1 103 ? -10.069 -2.493 27.480 1.00 83.12 103 GLY A C 1
ATOM 847 O O . GLY A 1 103 ? -9.795 -3.489 28.143 1.00 83.12 103 GLY A O 1
ATOM 848 N N . MET A 1 104 ? -9.673 -2.371 26.206 1.00 85.25 104 MET A N 1
ATOM 849 C CA . MET A 1 104 ? -8.809 -3.370 25.566 1.00 85.25 104 MET A CA 1
ATOM 850 C C . MET A 1 104 ? -7.444 -3.433 26.265 1.00 85.25 104 MET A C 1
ATOM 852 O O . MET A 1 104 ? -6.783 -2.397 26.401 1.00 85.25 104 MET A O 1
ATOM 856 N N . PRO A 1 105 ? -6.978 -4.633 26.654 1.00 86.31 105 PRO A N 1
ATOM 857 C CA . PRO A 1 105 ? -5.658 -4.810 27.235 1.00 86.31 105 PRO A CA 1
ATOM 858 C C . PRO A 1 105 ? -4.534 -4.255 26.350 1.00 86.31 105 PRO A C 1
ATOM 860 O O . PRO A 1 105 ? -4.512 -4.411 25.123 1.00 86.31 105 PRO A O 1
ATOM 863 N N . GLY A 1 106 ? -3.542 -3.629 26.988 1.00 85.75 106 GLY A N 1
ATOM 864 C CA . GLY A 1 106 ? -2.410 -3.007 26.293 1.00 85.75 106 GLY A CA 1
ATOM 865 C C . GLY A 1 106 ? -1.626 -3.986 25.409 1.00 85.75 106 GLY A C 1
ATOM 866 O O . GLY A 1 106 ? -1.216 -3.634 24.303 1.00 85.75 106 GLY A O 1
ATOM 867 N N . ASN A 1 107 ? -1.476 -5.236 25.851 1.00 88.50 107 ASN A N 1
ATOM 868 C CA . ASN A 1 107 ? -0.779 -6.292 25.112 1.00 88.50 107 ASN A CA 1
ATOM 869 C C . ASN A 1 107 ? -1.484 -6.661 23.790 1.00 88.50 107 ASN A C 1
ATOM 871 O O . ASN A 1 107 ? -0.821 -6.793 22.759 1.00 88.50 107 ASN A O 1
ATOM 875 N N . GLU A 1 108 ? -2.811 -6.783 23.789 1.00 86.75 108 GLU A N 1
ATOM 876 C CA . GLU A 1 108 ? -3.596 -7.082 22.591 1.00 86.75 108 GLU A CA 1
ATOM 877 C C . GLU A 1 108 ? -3.606 -5.908 21.623 1.00 86.75 108 GLU A C 1
ATOM 879 O O . GLU A 1 108 ? -3.403 -6.088 20.422 1.00 86.75 108 GLU A O 1
ATOM 884 N N . SER A 1 109 ? -3.782 -4.694 22.147 1.00 89.12 109 SER A N 1
ATOM 885 C CA . SER A 1 109 ? -3.780 -3.488 21.321 1.00 89.12 109 SER A CA 1
ATOM 886 C C . SER A 1 109 ? -2.422 -3.268 20.640 1.00 89.12 109 SER A C 1
ATOM 888 O O . SER A 1 109 ? -2.362 -2.939 19.455 1.00 89.12 109 SER A O 1
ATOM 890 N N . SER A 1 110 ? -1.321 -3.559 21.343 1.00 91.50 110 SER A N 1
ATOM 891 C CA . SER A 1 110 ? 0.031 -3.553 20.779 1.00 91.50 110 SER A CA 1
ATOM 892 C C . SER A 1 110 ? 0.172 -4.571 19.645 1.00 91.50 110 SER A C 1
ATOM 894 O O . SER A 1 110 ? 0.666 -4.238 18.567 1.00 91.50 110 SER A O 1
ATOM 896 N N . ARG A 1 111 ? -0.338 -5.796 19.829 1.00 91.25 111 ARG A N 1
ATOM 897 C CA . ARG A 1 111 ? -0.319 -6.841 18.793 1.00 91.25 111 ARG A CA 1
ATOM 898 C C . ARG A 1 111 ? -1.135 -6.448 17.558 1.00 91.25 111 ARG A C 1
ATOM 900 O O . ARG A 1 111 ? -0.693 -6.672 16.433 1.00 91.25 111 ARG A O 1
ATOM 907 N N . LEU A 1 112 ? -2.297 -5.830 17.748 1.00 92.25 112 LEU A N 1
ATOM 908 C CA . LEU A 1 112 ? -3.117 -5.330 16.647 1.00 92.25 112 LEU A CA 1
ATOM 909 C C . LEU A 1 112 ? -2.394 -4.229 15.857 1.00 92.25 112 LEU A C 1
ATOM 911 O O . LEU A 1 112 ? -2.347 -4.273 14.626 1.00 92.25 112 LEU A O 1
ATOM 915 N N . ASN A 1 113 ? -1.748 -3.297 16.556 1.00 93.00 113 ASN A N 1
ATOM 916 C CA . ASN A 1 113 ? -0.932 -2.261 15.927 1.00 93.00 113 ASN A CA 1
ATOM 917 C C . ASN A 1 113 ? 0.273 -2.847 15.174 1.00 93.00 113 ASN A C 1
ATOM 919 O O . ASN A 1 113 ? 0.590 -2.383 14.079 1.00 93.00 113 ASN A O 1
ATOM 923 N N . GLN A 1 114 ? 0.897 -3.914 15.685 1.00 94.25 114 GLN A N 1
ATOM 924 C CA . GLN A 1 114 ? 1.940 -4.645 14.956 1.00 94.25 114 GLN A CA 1
ATOM 925 C C . GLN A 1 114 ? 1.412 -5.243 13.645 1.00 94.25 114 GLN A C 1
ATOM 927 O O . GLN A 1 114 ? 2.105 -5.185 12.628 1.00 94.25 114 GLN A O 1
ATOM 932 N N . TYR A 1 115 ? 0.188 -5.782 13.628 1.00 94.88 115 TYR A N 1
ATOM 933 C CA . TYR A 1 115 ? -0.421 -6.283 12.393 1.00 94.88 115 TYR A CA 1
ATOM 934 C C . TYR A 1 115 ? -0.677 -5.170 11.375 1.00 94.88 115 TYR A C 1
ATOM 936 O O . TYR A 1 115 ? -0.371 -5.361 10.197 1.00 94.88 115 TYR A O 1
ATOM 944 N N . LEU A 1 116 ? -1.176 -4.009 11.812 1.00 94.94 116 LEU A N 1
ATOM 945 C CA . LEU A 1 116 ? -1.359 -2.841 10.942 1.00 94.94 116 LEU A CA 1
ATOM 946 C C . LEU A 1 116 ? -0.023 -2.324 10.392 1.00 94.94 116 LEU A C 1
ATOM 948 O O . LEU A 1 116 ? 0.088 -2.067 9.193 1.00 94.94 116 LEU A O 1
ATOM 952 N N . MET A 1 117 ? 1.007 -2.240 11.237 1.00 95.38 117 MET A N 1
ATOM 953 C CA . MET A 1 117 ? 2.355 -1.836 10.834 1.00 95.38 117 MET A CA 1
ATOM 954 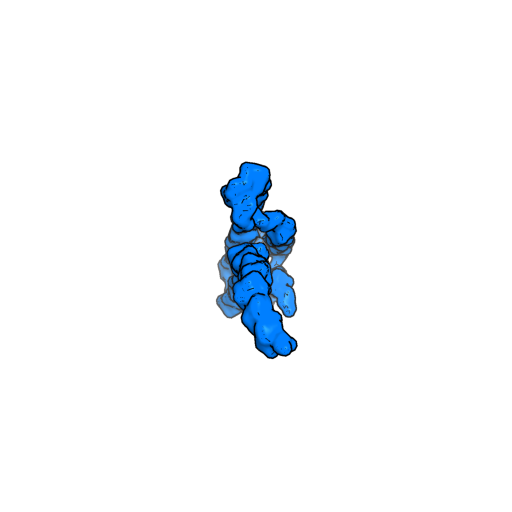C C . MET A 1 117 ? 2.930 -2.788 9.783 1.00 95.38 117 MET A C 1
ATOM 956 O O . MET A 1 117 ? 3.411 -2.344 8.741 1.00 95.38 117 MET A O 1
ATOM 960 N N . LEU A 1 118 ? 2.844 -4.098 10.028 1.00 96.38 118 LEU A N 1
ATOM 961 C CA . LEU A 1 118 ? 3.334 -5.103 9.093 1.00 96.38 118 LEU A CA 1
ATOM 962 C C . LEU A 1 118 ? 2.553 -5.056 7.776 1.00 96.38 118 LEU A C 1
ATOM 964 O O . LEU A 1 118 ? 3.149 -5.178 6.712 1.00 96.38 118 LEU A O 1
ATOM 968 N N . LEU A 1 119 ? 1.237 -4.842 7.820 1.00 95.19 119 LEU A N 1
ATOM 969 C CA . LEU A 1 119 ? 0.421 -4.692 6.617 1.00 95.19 119 LEU A CA 1
ATOM 970 C C . LEU A 1 119 ? 0.847 -3.471 5.787 1.00 95.19 119 LEU A C 1
ATOM 972 O O . LEU A 1 119 ? 0.980 -3.584 4.567 1.00 95.19 119 LEU A O 1
ATOM 976 N N . ASN A 1 120 ? 1.112 -2.336 6.438 1.00 95.56 120 ASN A N 1
ATOM 977 C CA . ASN A 1 120 ? 1.617 -1.134 5.779 1.00 95.56 120 ASN A CA 1
ATOM 978 C C . ASN A 1 120 ? 3.002 -1.361 5.150 1.00 95.56 120 ASN A C 1
ATOM 980 O O . ASN A 1 120 ? 3.219 -1.000 3.994 1.00 95.56 120 ASN A O 1
ATOM 984 N N . ASP A 1 121 ? 3.912 -2.026 5.865 1.00 96.12 121 ASP A N 1
ATOM 985 C CA . ASP A 1 121 ? 5.229 -2.400 5.338 1.00 96.12 121 ASP A CA 1
ATOM 986 C C . ASP A 1 121 ? 5.114 -3.319 4.107 1.00 96.12 121 ASP A C 1
ATOM 988 O O . ASP A 1 121 ? 5.709 -3.048 3.061 1.00 96.12 121 ASP A O 1
ATOM 992 N N . ARG A 1 122 ? 4.269 -4.359 4.167 1.00 95.25 122 ARG A N 1
ATOM 993 C CA . ARG A 1 122 ? 4.032 -5.249 3.017 1.00 95.25 122 ARG A CA 1
ATOM 994 C C . ARG A 1 122 ? 3.436 -4.510 1.825 1.00 95.25 122 ARG A C 1
ATOM 996 O O . ARG A 1 122 ? 3.855 -4.757 0.695 1.00 95.25 122 ARG A O 1
ATOM 1003 N N . PHE A 1 123 ? 2.515 -3.576 2.049 1.00 95.19 123 PHE A N 1
ATOM 1004 C CA . PHE A 1 123 ? 2.016 -2.723 0.973 1.00 95.19 123 PHE A CA 1
ATOM 1005 C C . PHE A 1 123 ? 3.120 -1.822 0.393 1.00 95.19 123 PHE A C 1
ATOM 1007 O O . PHE A 1 123 ? 3.229 -1.685 -0.828 1.00 95.19 123 PHE A O 1
ATOM 1014 N N . GLY A 1 124 ? 3.991 -1.270 1.241 1.00 94.19 124 GLY A N 1
ATOM 1015 C CA . GLY A 1 124 ? 5.184 -0.536 0.822 1.00 94.19 124 GLY A CA 1
ATOM 1016 C C . GLY A 1 124 ? 6.081 -1.367 -0.096 1.00 94.19 124 GLY A C 1
ATOM 1017 O O . GLY A 1 124 ? 6.443 -0.910 -1.180 1.00 94.19 124 GLY A O 1
ATOM 1018 N N . GLN A 1 125 ? 6.357 -2.620 0.272 1.00 94.00 125 GLN A N 1
ATOM 1019 C CA . GLN A 1 125 ? 7.117 -3.561 -0.558 1.00 94.00 125 GLN A CA 1
ATOM 1020 C C . GLN A 1 125 ? 6.435 -3.822 -1.908 1.00 94.00 125 GLN A C 1
ATOM 1022 O O . GLN A 1 125 ? 7.097 -3.778 -2.945 1.00 94.00 125 GLN A O 1
ATOM 1027 N N . LEU A 1 126 ? 5.112 -4.014 -1.938 1.00 93.62 126 LEU A N 1
ATOM 1028 C CA . LEU A 1 126 ? 4.362 -4.168 -3.193 1.00 93.62 126 LEU A CA 1
ATOM 1029 C C . LEU A 1 126 ? 4.461 -2.920 -4.080 1.00 93.62 126 LEU A C 1
ATOM 1031 O O . LEU A 1 126 ? 4.665 -3.030 -5.291 1.00 93.62 126 LEU A O 1
ATOM 1035 N N . ARG A 1 127 ? 4.376 -1.724 -3.488 1.00 92.69 127 ARG A N 1
ATOM 1036 C CA . ARG A 1 127 ? 4.587 -0.456 -4.198 1.00 92.69 127 ARG A CA 1
ATOM 1037 C C . ARG A 1 127 ? 6.005 -0.359 -4.756 1.00 92.69 127 ARG A C 1
ATOM 1039 O O . ARG A 1 127 ? 6.167 0.080 -5.897 1.00 92.69 127 ARG A O 1
ATOM 1046 N N . PHE A 1 128 ? 7.010 -0.771 -3.987 1.00 90.00 128 PHE A N 1
ATOM 1047 C CA . PHE A 1 128 ? 8.388 -0.816 -4.461 1.00 90.00 128 PHE A CA 1
ATOM 1048 C C . PHE A 1 128 ? 8.535 -1.783 -5.624 1.00 90.00 128 PHE A C 1
ATOM 1050 O O . PHE A 1 128 ? 9.020 -1.357 -6.657 1.00 90.00 128 PHE A O 1
ATOM 1057 N N . ILE A 1 129 ? 8.038 -3.017 -5.537 1.00 89.81 129 ILE A N 1
ATOM 1058 C CA . ILE A 1 129 ? 8.095 -3.990 -6.643 1.00 89.81 129 ILE A CA 1
ATOM 1059 C C . ILE A 1 129 ? 7.382 -3.453 -7.893 1.00 89.81 129 ILE A C 1
ATOM 1061 O O . ILE A 1 129 ? 7.890 -3.565 -9.010 1.00 89.81 129 ILE A O 1
ATOM 1065 N N . LYS A 1 130 ? 6.219 -2.814 -7.724 1.00 88.81 130 LYS A N 1
ATOM 1066 C CA . LYS A 1 130 ? 5.487 -2.173 -8.825 1.00 88.81 130 LYS A CA 1
ATOM 1067 C C . LYS A 1 130 ? 6.314 -1.064 -9.493 1.00 88.81 130 LYS A C 1
ATOM 1069 O O . LYS A 1 130 ? 6.301 -0.939 -10.721 1.00 88.81 130 LYS A O 1
ATOM 1074 N N . GLY A 1 131 ? 6.995 -0.237 -8.698 1.00 81.75 131 GLY A N 1
ATOM 1075 C CA . GLY A 1 131 ? 7.797 0.891 -9.178 1.00 81.75 131 GLY A CA 1
ATOM 1076 C C . GLY A 1 131 ? 9.187 0.502 -9.692 1.00 81.75 131 GLY A C 1
ATOM 1077 O O . GLY A 1 131 ? 9.677 1.097 -10.650 1.00 81.75 131 GLY A O 1
ATOM 1078 N N . TYR A 1 132 ? 9.795 -0.509 -9.083 1.00 73.19 132 TYR A N 1
ATOM 1079 C CA . TYR A 1 132 ? 11.151 -0.991 -9.301 1.00 73.19 132 TYR A CA 1
ATOM 1080 C C . TYR A 1 132 ? 11.115 -2.149 -10.298 1.00 73.19 132 TYR A C 1
ATOM 1082 O O . TYR A 1 132 ? 11.205 -3.325 -9.957 1.00 73.19 132 TYR A O 1
ATOM 1090 N N . ARG A 1 133 ? 10.951 -1.816 -11.578 1.00 63.91 133 ARG A N 1
ATOM 1091 C CA . ARG A 1 133 ? 11.345 -2.727 -12.660 1.00 63.91 133 ARG A CA 1
ATOM 1092 C C . ARG A 1 133 ? 12.749 -2.358 -13.123 1.00 63.91 133 ARG A C 1
ATOM 1094 O O . ARG A 1 133 ? 13.105 -1.185 -13.062 1.00 63.91 133 ARG A O 1
ATOM 1101 N N . THR A 1 134 ? 13.506 -3.363 -13.585 1.00 62.66 134 THR A N 1
ATOM 1102 C CA . THR A 1 134 ? 14.901 -3.266 -14.058 1.00 62.66 134 THR A CA 1
ATOM 1103 C C . THR A 1 134 ? 15.175 -1.909 -14.710 1.00 62.66 134 THR A C 1
ATOM 1105 O O . THR A 1 134 ? 14.425 -1.559 -15.632 1.00 62.66 134 THR A O 1
ATOM 1108 N N . PRO A 1 135 ? 16.207 -1.158 -14.275 1.00 68.38 135 PRO A N 1
ATOM 1109 C CA . PRO A 1 135 ? 16.477 0.168 -14.808 1.00 68.38 135 PRO A CA 1
ATOM 1110 C C . PRO A 1 135 ? 16.562 0.103 -16.332 1.00 68.38 135 PRO A C 1
ATOM 1112 O O . PRO A 1 135 ? 17.360 -0.657 -16.885 1.00 68.38 135 PRO A O 1
ATOM 1115 N N . GLU A 1 136 ? 15.724 0.885 -17.015 1.00 69.88 136 GLU A N 1
ATOM 1116 C CA . GLU A 1 136 ? 15.699 0.952 -18.482 1.00 69.88 136 GLU A CA 1
ATOM 1117 C C . GLU A 1 136 ? 17.098 1.275 -19.030 1.00 69.88 136 GLU A C 1
ATOM 1119 O O . GLU A 1 136 ? 17.496 0.712 -20.044 1.00 69.88 136 GLU A O 1
ATOM 1124 N N . GLY A 1 137 ? 17.882 2.064 -18.284 1.00 73.81 137 GLY A N 1
ATOM 1125 C CA . GLY A 1 137 ? 19.282 2.363 -18.579 1.00 73.81 137 GLY A CA 1
ATOM 1126 C C . GLY A 1 137 ? 20.172 1.125 -18.699 1.00 73.81 137 GLY A C 1
ATOM 1127 O O . GLY A 1 137 ? 20.846 0.983 -19.711 1.00 73.81 137 GLY A O 1
ATOM 1128 N N . ILE A 1 138 ? 20.132 0.190 -17.742 1.00 83.12 138 ILE A N 1
ATOM 1129 C CA . ILE A 1 138 ? 20.968 -1.026 -17.791 1.00 83.12 138 ILE A CA 1
ATOM 1130 C C . ILE A 1 138 ? 20.556 -1.906 -18.970 1.00 83.12 138 ILE A C 1
ATOM 1132 O O . ILE A 1 138 ? 21.407 -2.435 -19.679 1.00 83.12 138 ILE A O 1
ATOM 1136 N N . ARG A 1 139 ? 19.248 -2.035 -19.228 1.00 83.25 139 ARG A N 1
ATOM 1137 C CA . ARG A 1 139 ? 18.760 -2.824 -20.367 1.00 83.25 139 ARG A CA 1
ATOM 1138 C C . ARG A 1 139 ? 19.179 -2.207 -21.703 1.00 83.25 139 ARG A C 1
ATOM 1140 O O . ARG A 1 139 ? 19.573 -2.939 -22.606 1.00 83.25 139 ARG A O 1
ATOM 1147 N N . SER A 1 140 ? 19.076 -0.889 -21.838 1.00 84.06 140 SER A N 1
ATOM 1148 C CA . SER A 1 140 ? 19.496 -0.172 -23.044 1.00 84.06 140 SER A CA 1
ATOM 1149 C C . SER A 1 140 ? 21.011 -0.231 -23.231 1.00 84.06 140 SER A C 1
ATOM 1151 O O . SER A 1 140 ? 21.469 -0.540 -24.326 1.00 84.06 140 SER A O 1
ATOM 1153 N N . PHE A 1 141 ? 21.782 -0.036 -22.159 1.00 88.62 141 PHE A N 1
ATOM 1154 C CA . PHE A 1 141 ? 23.236 -0.175 -22.167 1.00 88.62 141 PHE A CA 1
ATOM 1155 C C . PHE A 1 141 ? 23.667 -1.586 -22.576 1.00 88.62 141 PHE A C 1
ATOM 1157 O O . PHE A 1 141 ? 24.476 -1.726 -23.484 1.00 88.62 141 PHE A O 1
ATOM 1164 N N . ALA A 1 142 ? 23.074 -2.630 -21.988 1.00 91.50 142 ALA A N 1
ATOM 1165 C CA . ALA A 1 142 ? 23.391 -4.016 -22.325 1.00 91.50 142 ALA A CA 1
ATOM 1166 C C . ALA A 1 142 ? 23.144 -4.325 -23.810 1.00 91.50 142 ALA A C 1
ATOM 1168 O O . ALA A 1 142 ? 23.956 -4.997 -24.437 1.00 91.50 142 ALA A O 1
ATOM 1169 N N . ARG A 1 143 ? 22.061 -3.800 -24.401 1.00 91.19 143 ARG A N 1
ATOM 1170 C CA . ARG A 1 143 ? 21.788 -3.959 -25.841 1.00 91.19 143 ARG A CA 1
ATOM 1171 C C . ARG A 1 143 ? 22.868 -3.318 -26.706 1.00 91.19 143 ARG A C 1
ATOM 1173 O O . ARG A 1 143 ? 23.325 -3.945 -27.654 1.00 91.19 143 ARG A O 1
ATOM 1180 N N . ILE A 1 144 ? 23.278 -2.097 -26.368 1.00 94.00 144 ILE A N 1
ATOM 1181 C CA . ILE A 1 144 ? 24.345 -1.385 -27.082 1.00 94.00 144 ILE A CA 1
ATOM 1182 C C . ILE A 1 144 ? 25.672 -2.132 -26.920 1.00 94.00 144 ILE A C 1
ATOM 1184 O O . ILE A 1 144 ? 26.368 -2.366 -27.901 1.00 94.00 144 ILE A O 1
ATOM 1188 N N . PHE A 1 145 ? 25.990 -2.568 -25.702 1.00 94.56 145 PHE A N 1
ATOM 1189 C CA . PHE A 1 145 ? 27.205 -3.317 -25.402 1.00 94.56 145 PHE A CA 1
ATOM 1190 C C . PHE A 1 145 ? 27.295 -4.617 -26.212 1.00 94.56 145 PHE A C 1
ATOM 1192 O O . PHE A 1 145 ? 28.310 -4.860 -26.858 1.00 94.56 145 PHE A O 1
ATOM 1199 N N . ILE A 1 146 ? 26.219 -5.412 -26.246 1.00 94.81 146 ILE A N 1
ATOM 1200 C CA . ILE A 1 146 ? 26.145 -6.648 -27.043 1.00 94.81 146 ILE A CA 1
ATOM 1201 C C . ILE A 1 146 ? 26.297 -6.356 -28.542 1.00 94.81 146 ILE A C 1
ATOM 1203 O O . ILE A 1 146 ? 26.892 -7.155 -29.253 1.00 94.81 146 ILE A O 1
ATOM 1207 N N . MET A 1 147 ? 25.785 -5.224 -29.029 1.00 94.94 147 MET A N 1
ATOM 1208 C CA . MET A 1 147 ? 25.882 -4.854 -30.443 1.00 94.94 147 MET A CA 1
ATOM 1209 C C . MET A 1 147 ? 27.287 -4.375 -30.838 1.00 94.94 147 MET A C 1
ATOM 1211 O O . MET A 1 147 ? 27.753 -4.677 -31.932 1.00 94.94 147 MET A O 1
ATOM 1215 N N . ILE A 1 148 ? 27.969 -3.639 -29.957 1.00 96.25 148 ILE A N 1
ATOM 1216 C CA . ILE A 1 148 ? 29.305 -3.082 -30.218 1.00 96.25 148 ILE A CA 1
ATOM 1217 C C . ILE A 1 148 ? 30.403 -4.141 -30.051 1.00 96.25 148 ILE A C 1
ATOM 1219 O O . ILE A 1 148 ? 31.392 -4.119 -30.781 1.00 96.25 148 ILE A O 1
ATOM 1223 N N . ASN A 1 149 ? 30.244 -5.075 -29.111 1.00 95.00 149 ASN A N 1
ATOM 1224 C CA . ASN A 1 149 ? 31.289 -6.039 -28.762 1.00 95.00 149 ASN A CA 1
ATOM 1225 C C . ASN A 1 149 ? 31.798 -6.869 -29.971 1.00 95.00 149 ASN A C 1
ATOM 1227 O O . ASN A 1 149 ? 33.013 -6.890 -30.178 1.00 95.00 149 ASN A O 1
ATOM 1231 N N . PRO A 1 150 ? 30.939 -7.433 -30.848 1.00 93.31 150 PRO A N 1
ATOM 1232 C CA . PRO A 1 150 ? 31.384 -8.150 -32.044 1.00 93.31 150 PRO A CA 1
ATOM 1233 C C . PRO A 1 150 ? 32.115 -7.272 -33.061 1.00 93.31 150 PRO A C 1
ATOM 1235 O O . PRO A 1 150 ? 32.961 -7.771 -33.788 1.00 93.31 150 PRO A O 1
ATOM 1238 N N . ILE A 1 151 ? 31.820 -5.972 -33.128 1.00 94.94 151 ILE A N 1
ATOM 1239 C CA . ILE A 1 151 ? 32.492 -5.058 -34.065 1.00 94.94 151 ILE A CA 1
ATOM 1240 C C . ILE A 1 151 ? 33.939 -4.823 -33.622 1.00 94.94 151 ILE A C 1
ATOM 1242 O O . ILE A 1 151 ? 34.846 -4.813 -34.448 1.00 94.94 151 ILE A O 1
ATOM 1246 N N . ILE A 1 152 ? 34.157 -4.661 -32.314 1.00 94.94 152 ILE A N 1
ATOM 1247 C CA . ILE A 1 152 ? 35.486 -4.402 -31.746 1.00 94.94 152 ILE A CA 1
ATOM 1248 C C . ILE A 1 152 ? 36.322 -5.683 -31.705 1.00 94.94 152 ILE A C 1
ATOM 1250 O O . ILE A 1 152 ? 37.465 -5.693 -32.154 1.00 94.94 152 ILE A O 1
ATOM 1254 N N . TYR A 1 153 ? 35.763 -6.764 -31.160 1.00 93.88 153 TYR A N 1
ATOM 1255 C CA . TYR A 1 153 ? 36.517 -7.991 -30.893 1.00 93.88 153 TYR A CA 1
ATOM 1256 C C . TYR A 1 153 ? 36.387 -9.045 -31.992 1.00 93.88 153 TYR A C 1
ATOM 1258 O O . TYR A 1 153 ? 37.214 -9.951 -32.060 1.00 93.88 153 TYR A O 1
ATOM 1266 N N . GLY A 1 154 ? 35.392 -8.934 -32.874 1.00 93.50 154 GLY A N 1
ATOM 1267 C CA . GLY A 1 154 ? 35.195 -9.868 -33.984 1.00 93.50 154 GLY A CA 1
ATOM 1268 C C . GLY A 1 154 ? 36.425 -10.017 -34.881 1.00 93.50 154 GLY A C 1
ATOM 1269 O O . GLY A 1 154 ? 36.829 -11.154 -35.109 1.00 93.50 154 GLY A O 1
ATOM 1270 N N . PRO A 1 155 ? 37.082 -8.925 -35.330 1.00 95.12 155 PRO A N 1
ATOM 1271 C CA . PRO A 1 155 ? 38.298 -9.024 -36.139 1.00 95.12 155 PRO A CA 1
ATOM 1272 C C . PRO A 1 155 ? 39.449 -9.730 -35.417 1.00 95.12 155 PRO A C 1
ATOM 1274 O O . PRO A 1 155 ? 40.151 -10.534 -36.021 1.00 95.12 155 PRO A O 1
ATOM 1277 N N . PHE A 1 156 ? 39.618 -9.474 -34.117 1.00 94.62 156 PHE A N 1
ATOM 1278 C CA . PHE A 1 156 ? 40.634 -10.143 -33.306 1.00 94.62 156 PHE A CA 1
ATOM 1279 C C . PHE A 1 156 ? 40.366 -11.650 -33.204 1.00 94.62 156 PHE A C 1
ATOM 1281 O O . PHE A 1 156 ? 41.266 -12.447 -33.448 1.00 94.62 156 PHE A O 1
ATOM 1288 N N . PHE A 1 157 ? 39.128 -12.053 -32.903 1.00 92.50 157 PHE A N 1
ATOM 1289 C CA . PHE A 1 157 ? 38.773 -13.473 -32.836 1.00 92.50 157 PHE A CA 1
ATOM 1290 C C . PHE A 1 157 ? 38.859 -14.166 -34.199 1.00 92.50 157 PHE A C 1
ATOM 1292 O O . PHE A 1 157 ? 39.274 -15.319 -34.256 1.00 92.50 157 PHE A O 1
ATOM 1299 N N . ALA A 1 158 ? 38.524 -13.471 -35.290 1.00 93.31 158 ALA A N 1
ATOM 1300 C CA . ALA A 1 158 ? 38.704 -13.984 -36.645 1.00 93.31 158 ALA A CA 1
ATOM 1301 C C . ALA A 1 158 ? 40.188 -14.181 -36.994 1.00 93.31 158 ALA A C 1
ATOM 1303 O O . ALA A 1 158 ? 40.525 -15.172 -37.628 1.00 93.31 158 ALA A O 1
ATOM 1304 N N . TRP A 1 159 ? 41.067 -13.275 -36.550 1.00 95.62 159 TRP A N 1
ATOM 1305 C CA . TRP A 1 159 ? 42.515 -13.408 -36.726 1.00 95.62 159 TRP A CA 1
ATOM 1306 C C . TRP A 1 159 ? 43.104 -14.571 -35.918 1.00 95.62 159 TRP A C 1
ATOM 1308 O O . TRP A 1 159 ? 43.898 -15.323 -36.458 1.00 95.62 159 TRP A O 1
ATOM 1318 N N . VAL A 1 160 ? 42.700 -14.758 -34.655 1.00 94.75 160 VAL A N 1
ATOM 1319 C CA . VAL A 1 160 ? 43.173 -15.888 -33.825 1.00 94.75 160 VAL A CA 1
ATOM 1320 C C . VAL A 1 160 ? 42.693 -17.244 -34.360 1.00 94.75 160 VAL A C 1
ATOM 1322 O O . VAL A 1 160 ? 43.349 -18.258 -34.139 1.00 94.75 160 VAL A O 1
ATOM 1325 N N . ALA A 1 161 ? 41.530 -17.280 -35.013 1.00 91.12 161 ALA A N 1
ATOM 1326 C CA . ALA A 1 161 ? 40.953 -18.505 -35.562 1.00 91.12 161 ALA A CA 1
ATOM 1327 C C . ALA A 1 161 ? 41.511 -18.904 -36.943 1.00 91.12 161 ALA A C 1
ATOM 1329 O O . ALA A 1 161 ? 41.229 -20.020 -37.384 1.00 91.12 161 ALA A O 1
ATOM 1330 N N . ALA A 1 162 ? 42.232 -18.003 -37.622 1.00 72.75 162 ALA A N 1
ATOM 1331 C CA . ALA A 1 162 ? 42.849 -18.216 -38.934 1.00 72.75 162 ALA A CA 1
ATOM 1332 C C . ALA A 1 162 ? 44.276 -18.766 -38.802 1.00 72.75 162 ALA A C 1
ATOM 1334 O O . ALA A 1 162 ? 44.631 -19.634 -39.630 1.00 72.75 162 ALA A O 1
#